Protein AF-A0A7C0XNH0-F1 (afdb_monomer)

Sequence (121 aa):
MKLAPAEVVVVIPTYNEKRNIKILVPQVLKALEQRALGQRALGQRALGQRALEQSEQSGLSGGGKIVVVDDNSPDGTAEVVKEWTRRCENVFLLSRKEKGGLGSAYVVGFKFAIERLRAGV

pLDDT: mean 84.78, std 17.51, range [39.06, 98.69]

Structure (mmCIF, N/CA/C/O backbone):
data_AF-A0A7C0XNH0-F1
#
_entry.id   AF-A0A7C0XNH0-F1
#
loop_
_atom_site.group_PDB
_atom_site.id
_atom_site.type_symbol
_atom_site.label_atom_id
_atom_site.label_alt_id
_atom_site.label_comp_id
_atom_site.label_asym_id
_atom_site.label_entity_id
_atom_site.lab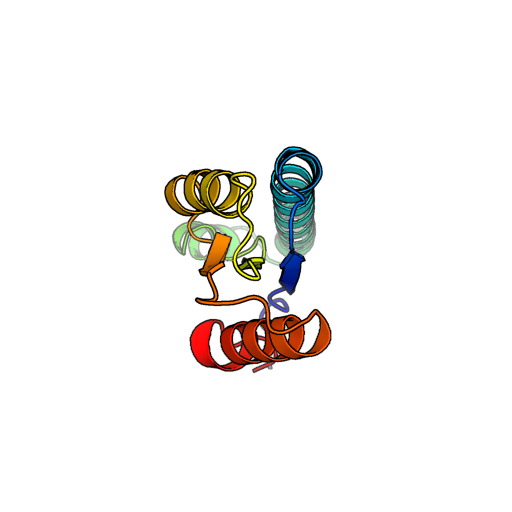el_seq_id
_atom_site.pdbx_PDB_ins_code
_atom_site.Cartn_x
_atom_site.Cartn_y
_atom_site.Cartn_z
_atom_site.occupancy
_atom_site.B_iso_or_equiv
_atom_site.auth_seq_id
_atom_site.auth_comp_id
_atom_site.auth_asym_id
_atom_site.auth_atom_id
_atom_site.pdbx_PDB_model_num
ATOM 1 N N . MET A 1 1 ? -29.990 4.173 11.359 1.00 39.06 1 MET A N 1
ATOM 2 C CA . MET A 1 1 ? -28.808 3.425 10.869 1.00 39.06 1 MET A CA 1
ATOM 3 C C . MET A 1 1 ? -27.591 3.883 11.651 1.00 39.06 1 MET A C 1
ATOM 5 O O . MET A 1 1 ? -27.348 5.080 11.703 1.00 39.06 1 MET A O 1
ATOM 9 N N . LYS A 1 2 ? -26.866 2.969 12.303 1.00 40.66 2 LYS A N 1
ATOM 10 C CA . LYS A 1 2 ? -25.597 3.285 12.972 1.00 40.66 2 LYS A CA 1
ATOM 11 C C . LYS A 1 2 ? -24.510 3.166 11.901 1.00 40.66 2 LYS A C 1
ATOM 13 O O . LYS A 1 2 ? -24.308 2.072 11.387 1.00 40.66 2 LYS A O 1
ATOM 18 N N . LEU A 1 3 ? -23.903 4.281 11.497 1.00 43.47 3 LEU A N 1
ATOM 19 C CA . LEU A 1 3 ? -22.765 4.260 10.577 1.00 43.47 3 LEU A CA 1
ATOM 20 C C . LEU A 1 3 ? -21.635 3.485 11.263 1.00 43.47 3 LEU A C 1
ATOM 22 O O . LEU A 1 3 ? -21.226 3.847 12.369 1.00 43.47 3 LEU A O 1
ATOM 26 N N . ALA A 1 4 ? -21.169 2.402 10.640 1.00 52.91 4 ALA A N 1
ATOM 27 C CA . ALA A 1 4 ? -19.917 1.782 11.050 1.00 52.91 4 ALA A CA 1
ATOM 28 C C . ALA A 1 4 ? -18.805 2.844 10.954 1.00 52.91 4 ALA A C 1
ATOM 30 O O . ALA A 1 4 ? -18.867 3.705 10.069 1.00 52.91 4 ALA A O 1
ATOM 31 N N . PRO A 1 5 ? -17.823 2.854 11.871 1.00 58.25 5 PRO A N 1
ATOM 32 C CA . PRO A 1 5 ? -16.742 3.825 11.803 1.00 58.25 5 PRO A CA 1
ATOM 33 C C . PRO A 1 5 ? -16.061 3.719 10.438 1.00 58.25 5 PRO A C 1
ATOM 35 O O . PRO A 1 5 ? -15.664 2.631 10.031 1.00 58.25 5 PRO A O 1
ATOM 38 N N . ALA A 1 6 ? -15.961 4.849 9.730 1.00 62.09 6 ALA A N 1
ATOM 39 C CA . ALA A 1 6 ? -15.369 4.896 8.400 1.00 62.09 6 ALA A CA 1
ATOM 40 C C . ALA A 1 6 ? -13.947 4.325 8.452 1.00 62.09 6 ALA A C 1
ATOM 42 O O . ALA A 1 6 ? -13.055 4.892 9.107 1.00 62.09 6 ALA A O 1
ATOM 43 N N . GLU A 1 7 ? -13.776 3.187 7.788 1.00 76.56 7 GLU A N 1
ATOM 44 C CA . GLU A 1 7 ? -12.506 2.500 7.686 1.00 76.56 7 GLU A CA 1
ATOM 45 C C . GLU A 1 7 ? -11.585 3.297 6.755 1.00 76.56 7 GLU A C 1
ATOM 47 O O . GLU A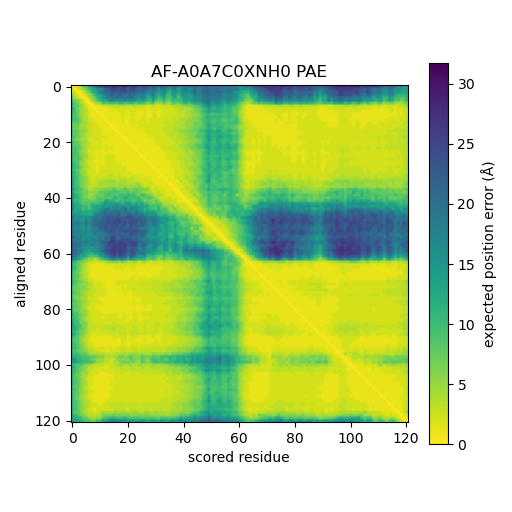 1 7 ? -11.925 3.568 5.604 1.00 76.56 7 GLU A O 1
ATOM 52 N N . VAL A 1 8 ? -10.435 3.739 7.267 1.00 88.50 8 VAL A N 1
ATOM 53 C CA . VAL A 1 8 ? -9.479 4.534 6.486 1.00 88.50 8 VAL A CA 1
ATOM 54 C C . VAL A 1 8 ? -8.509 3.593 5.792 1.00 88.50 8 VAL A C 1
ATOM 56 O O . VAL A 1 8 ? -7.858 2.785 6.452 1.00 88.50 8 VAL A O 1
ATOM 59 N N . VAL A 1 9 ? -8.367 3.735 4.475 1.00 93.75 9 VAL A N 1
ATOM 60 C CA . VAL A 1 9 ? -7.340 3.038 3.695 1.00 93.75 9 VAL A CA 1
ATOM 61 C C . VAL A 1 9 ? -6.376 4.058 3.102 1.00 93.75 9 VAL A C 1
ATOM 63 O O . VAL A 1 9 ? -6.791 4.991 2.420 1.00 93.75 9 VAL A O 1
ATOM 66 N N . VAL A 1 10 ? -5.082 3.877 3.358 1.00 96.19 10 VAL A N 1
ATOM 67 C CA . VAL A 1 10 ? -4.005 4.720 2.826 1.00 96.19 10 VAL A CA 1
ATOM 68 C C . VAL A 1 10 ? -3.336 3.988 1.670 1.00 96.19 10 VAL A C 1
ATOM 70 O O . VAL A 1 10 ? -2.812 2.894 1.860 1.00 96.19 10 VAL A O 1
ATOM 73 N N . VAL A 1 11 ? -3.333 4.585 0.477 1.00 98.06 11 VAL A N 1
ATOM 74 C CA . VAL A 1 11 ? -2.660 4.028 -0.707 1.00 98.06 11 VAL A CA 1
ATOM 75 C C . VAL A 1 11 ? -1.347 4.769 -0.948 1.00 98.06 11 VAL A C 1
ATOM 77 O O . VAL A 1 11 ? -1.343 5.992 -1.070 1.00 98.06 11 VAL A O 1
ATOM 80 N N . ILE A 1 12 ? -0.241 4.029 -1.029 1.00 98.31 12 ILE A N 1
ATOM 81 C CA . ILE A 1 12 ? 1.119 4.564 -1.173 1.00 98.31 12 ILE A CA 1
ATOM 82 C C . ILE A 1 12 ? 1.785 3.927 -2.399 1.00 98.31 12 ILE A C 1
ATOM 84 O O . ILE A 1 12 ? 2.387 2.857 -2.290 1.00 98.31 12 ILE A O 1
ATOM 88 N N . PRO A 1 13 ? 1.695 4.541 -3.585 1.00 98.31 13 PRO A N 1
ATOM 89 C CA . PRO A 1 13 ? 2.546 4.168 -4.705 1.00 98.31 13 PRO A CA 1
ATOM 90 C C . PRO A 1 13 ? 4.007 4.517 -4.429 1.00 98.31 13 PRO A C 1
ATOM 92 O O . PRO A 1 13 ? 4.293 5.547 -3.817 1.00 98.31 13 PRO A O 1
ATOM 95 N N . THR A 1 14 ? 4.938 3.682 -4.885 1.00 97.94 14 THR A N 1
ATOM 96 C CA . THR A 1 14 ? 6.356 3.862 -4.575 1.00 97.94 14 THR A CA 1
ATOM 97 C C . THR A 1 14 ? 7.288 3.292 -5.651 1.00 97.94 14 THR A C 1
ATOM 99 O O . THR A 1 14 ? 6.937 2.332 -6.339 1.00 97.94 14 THR A O 1
ATOM 102 N N . TYR A 1 15 ? 8.459 3.918 -5.825 1.00 97.94 15 TYR A N 1
ATOM 103 C CA . TYR A 1 15 ? 9.543 3.470 -6.708 1.00 97.94 15 TYR A CA 1
ATOM 104 C C . TYR A 1 15 ? 10.892 4.035 -6.233 1.00 97.94 15 TYR A C 1
ATOM 106 O O . TYR A 1 15 ? 11.062 5.251 -6.255 1.00 97.94 15 TYR A O 1
ATOM 114 N N . ASN A 1 16 ? 11.862 3.185 -5.877 1.00 97.94 16 ASN A N 1
ATOM 115 C CA . ASN A 1 16 ? 13.180 3.591 -5.345 1.00 97.94 16 ASN A CA 1
ATOM 116 C C . ASN A 1 16 ? 13.113 4.472 -4.081 1.00 97.94 16 ASN A C 1
ATOM 118 O O . ASN A 1 16 ? 13.809 5.480 -3.958 1.00 97.94 16 ASN A O 1
ATOM 122 N N . GLU A 1 17 ? 12.268 4.089 -3.127 1.00 98.38 17 GLU A N 1
ATOM 123 C CA . GLU A 1 17 ? 11.967 4.880 -1.928 1.00 98.38 17 GLU A CA 1
ATOM 124 C C . GLU A 1 17 ? 12.259 4.114 -0.636 1.00 98.38 17 GLU A C 1
ATOM 126 O O . GLU A 1 17 ? 11.680 4.392 0.417 1.00 98.38 17 GLU A O 1
ATOM 131 N N . LYS A 1 18 ? 13.172 3.138 -0.667 1.00 98.38 18 LYS A N 1
ATOM 132 C CA . LYS A 1 18 ? 13.442 2.244 0.467 1.00 98.38 18 LYS A CA 1
ATOM 133 C C . LYS A 1 18 ? 13.644 2.980 1.786 1.00 98.38 18 LYS A C 1
ATOM 135 O O . LYS A 1 18 ? 13.114 2.568 2.818 1.00 98.38 18 LYS A O 1
ATOM 140 N N . ARG A 1 19 ? 14.413 4.075 1.772 1.00 98.31 19 ARG A N 1
ATOM 141 C CA . ARG A 1 19 ? 14.654 4.897 2.968 1.00 98.31 19 ARG A CA 1
ATOM 142 C C . ARG A 1 19 ? 13.367 5.552 3.469 1.00 98.31 19 ARG A C 1
ATOM 144 O O . ARG A 1 19 ? 13.116 5.530 4.671 1.00 98.31 19 ARG A O 1
ATOM 151 N N . ASN A 1 20 ? 12.566 6.104 2.567 1.00 98.19 20 ASN A N 1
ATOM 152 C CA . ASN A 1 20 ? 11.346 6.822 2.913 1.00 98.19 20 ASN A CA 1
ATOM 153 C C . ASN A 1 20 ? 10.259 5.859 3.396 1.00 98.19 20 ASN A C 1
ATOM 155 O O . ASN A 1 20 ? 9.634 6.123 4.417 1.00 98.19 20 ASN A O 1
ATOM 159 N N . ILE A 1 21 ? 10.115 4.686 2.775 1.00 98.12 21 ILE A N 1
ATOM 160 C CA . ILE A 1 21 ? 9.178 3.641 3.212 1.00 98.12 21 ILE A CA 1
ATOM 161 C C . ILE A 1 21 ? 9.508 3.117 4.615 1.00 98.12 21 ILE A C 1
ATOM 163 O O . ILE A 1 21 ? 8.592 2.931 5.420 1.00 98.12 21 ILE A O 1
ATOM 167 N N . LYS A 1 22 ? 10.796 2.951 4.959 1.00 97.38 22 LYS A N 1
ATOM 168 C CA . LYS A 1 22 ? 11.215 2.577 6.327 1.00 97.38 22 LYS A CA 1
ATOM 169 C 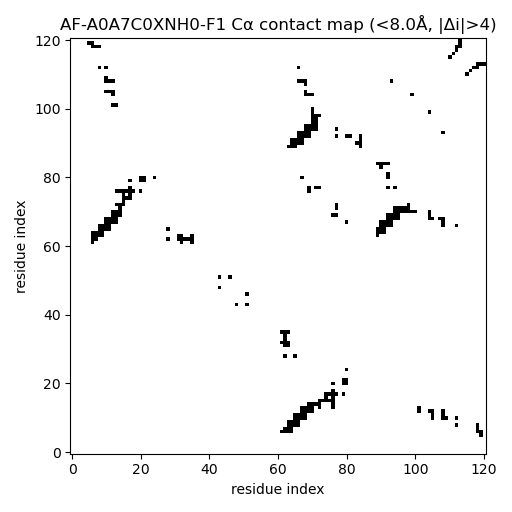C . LYS A 1 22 ? 10.718 3.555 7.394 1.00 97.38 22 LYS A C 1
ATOM 171 O O . LYS A 1 22 ? 10.496 3.140 8.527 1.00 97.38 22 LYS A O 1
ATOM 176 N N . ILE A 1 23 ? 10.571 4.832 7.044 1.00 97.69 23 ILE A N 1
ATOM 177 C CA . ILE A 1 23 ? 10.146 5.896 7.960 1.00 97.69 23 ILE A CA 1
ATOM 178 C C . ILE A 1 23 ? 8.624 6.071 7.917 1.00 97.69 23 ILE A C 1
ATOM 180 O O . ILE A 1 23 ? 7.976 6.123 8.959 1.00 97.69 23 ILE A O 1
ATOM 184 N N . LEU A 1 24 ? 8.047 6.137 6.718 1.00 97.56 24 LEU A N 1
ATOM 185 C CA . LEU A 1 24 ? 6.652 6.500 6.503 1.00 97.56 24 LEU A CA 1
ATOM 186 C C . LEU A 1 24 ? 5.685 5.422 7.002 1.00 97.56 24 LEU A C 1
ATOM 188 O O . LEU A 1 24 ? 4.736 5.745 7.711 1.00 97.56 24 LEU A O 1
ATOM 192 N N . VAL A 1 25 ? 5.924 4.145 6.681 1.00 95.88 25 VAL A N 1
ATOM 193 C CA . VAL A 1 25 ? 5.012 3.046 7.054 1.00 95.88 25 VAL A CA 1
ATOM 194 C C . VAL A 1 25 ? 4.758 2.972 8.568 1.00 95.88 25 VAL A C 1
ATOM 196 O O . VAL A 1 25 ? 3.588 3.015 8.957 1.00 95.88 25 VAL A O 1
ATOM 199 N N . PRO A 1 26 ? 5.777 2.922 9.452 1.00 94.25 26 PRO A N 1
ATOM 200 C CA . PRO A 1 26 ? 5.526 2.883 10.894 1.00 94.25 26 PRO A CA 1
ATOM 201 C C . PRO A 1 26 ? 4.841 4.148 11.424 1.00 94.25 26 PRO A C 1
ATOM 203 O O . PRO A 1 26 ? 4.049 4.065 12.362 1.00 94.25 26 PRO A O 1
ATOM 206 N N . GLN A 1 27 ? 5.109 5.317 10.836 1.00 96.00 27 GLN A N 1
ATOM 207 C CA . GLN A 1 27 ? 4.457 6.565 11.240 1.00 96.00 27 GLN A CA 1
ATOM 208 C C . GLN A 1 27 ? 2.972 6.580 10.871 1.00 96.00 27 GLN A C 1
ATOM 210 O O . GLN A 1 27 ? 2.143 6.950 11.703 1.00 96.00 27 GLN A O 1
ATOM 215 N N . VAL A 1 28 ? 2.624 6.134 9.661 1.00 95.44 28 VAL A N 1
ATOM 216 C CA . VAL A 1 28 ? 1.225 6.011 9.229 1.00 95.44 28 VAL A CA 1
ATOM 217 C C . VAL A 1 28 ? 0.495 4.985 10.094 1.00 95.44 28 VAL A C 1
ATOM 219 O O . VAL A 1 28 ? -0.593 5.284 10.575 1.00 95.44 28 VAL A O 1
ATOM 222 N N . LEU A 1 29 ? 1.103 3.826 10.375 1.00 92.12 29 LEU A N 1
ATOM 223 C CA . LEU A 1 29 ? 0.531 2.828 11.289 1.00 92.12 29 LEU A CA 1
ATOM 224 C C . LEU A 1 29 ? 0.236 3.417 12.671 1.00 92.12 29 LEU A C 1
ATOM 226 O O . LEU A 1 29 ? -0.874 3.268 13.177 1.00 92.12 29 LEU A O 1
ATOM 230 N N . LYS A 1 30 ? 1.199 4.141 13.251 1.00 90.81 30 LYS A N 1
ATOM 231 C CA . LYS A 1 30 ? 1.027 4.800 14.550 1.00 90.81 30 LYS A CA 1
ATOM 232 C C . LYS A 1 30 ? -0.111 5.824 14.528 1.00 90.81 30 LYS A C 1
ATOM 234 O O . LYS A 1 30 ? -0.903 5.874 15.463 1.00 90.81 30 LYS A O 1
ATOM 239 N N . ALA A 1 31 ? -0.215 6.633 13.474 1.00 91.31 31 ALA A N 1
ATOM 240 C CA . ALA A 1 31 ? -1.282 7.627 13.344 1.00 91.31 31 ALA A CA 1
ATOM 241 C C . ALA A 1 31 ? -2.671 6.972 13.212 1.00 91.31 31 ALA A C 1
ATOM 243 O O . ALA A 1 31 ? -3.639 7.413 13.836 1.00 91.31 31 ALA A O 1
ATOM 244 N N . LEU A 1 32 ? -2.756 5.893 12.434 1.00 89.12 32 LEU A N 1
ATOM 245 C CA . LEU A 1 32 ? -3.954 5.075 12.255 1.00 89.12 32 LEU A CA 1
ATOM 246 C C . LEU A 1 32 ? -4.409 4.432 13.581 1.00 89.12 32 LEU A C 1
ATOM 248 O O . LEU A 1 32 ? -5.578 4.529 13.961 1.00 89.12 32 LEU A O 1
ATOM 252 N N . GLU A 1 33 ? -3.475 3.871 14.347 1.00 86.12 33 GLU A N 1
ATOM 253 C CA . GLU A 1 33 ? -3.734 3.320 15.681 1.00 86.12 33 GLU A CA 1
ATOM 254 C C . GLU A 1 33 ? -4.223 4.392 16.669 1.00 86.12 33 GLU A C 1
ATOM 256 O O . GLU A 1 33 ? -5.238 4.210 17.344 1.00 86.12 33 GLU A O 1
ATOM 261 N N . GLN A 1 34 ? -3.559 5.551 16.712 1.00 85.06 34 GLN A N 1
ATOM 262 C CA . GLN A 1 34 ? -3.953 6.667 17.578 1.00 85.06 34 GLN A CA 1
ATOM 263 C C . GLN A 1 34 ? -5.362 7.180 17.260 1.00 85.06 34 GLN A C 1
ATOM 265 O O . GLN A 1 34 ? -6.134 7.472 18.178 1.00 85.06 34 GLN A O 1
ATOM 270 N N . ARG A 1 35 ? -5.736 7.241 15.976 1.00 84.06 35 ARG A N 1
ATOM 271 C CA . ARG A 1 35 ? -7.100 7.590 15.558 1.00 84.06 35 ARG A CA 1
ATOM 272 C C . ARG A 1 35 ? -8.119 6.585 16.092 1.00 84.06 35 ARG A C 1
ATOM 274 O O . ARG A 1 35 ? -9.150 6.999 16.622 1.00 84.06 35 ARG A O 1
ATOM 281 N N . ALA A 1 36 ? -7.834 5.290 15.979 1.00 81.38 36 ALA A N 1
ATOM 282 C CA . ALA A 1 36 ? -8.721 4.238 16.469 1.00 81.38 36 ALA A CA 1
ATOM 283 C C . ALA A 1 36 ? -8.929 4.321 17.985 1.00 81.38 36 ALA A C 1
ATOM 285 O O . ALA A 1 36 ? -10.061 4.245 18.463 1.00 81.38 36 ALA A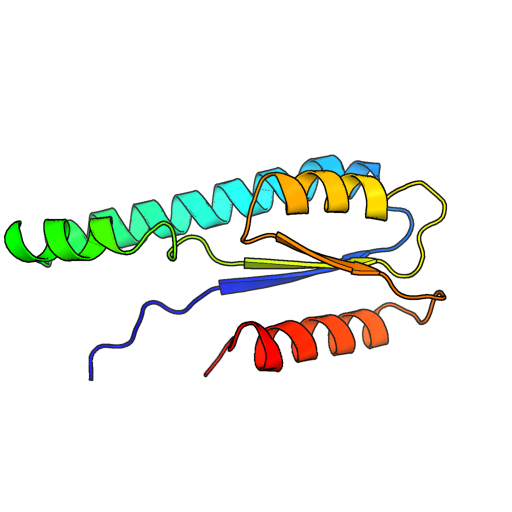 O 1
ATOM 286 N N . LEU A 1 37 ? -7.848 4.528 18.741 1.00 80.62 37 LEU A N 1
ATOM 287 C CA . LEU A 1 37 ? -7.902 4.691 20.195 1.00 80.62 37 LEU A CA 1
ATOM 288 C C . LEU A 1 37 ? -8.694 5.941 20.599 1.00 80.62 37 LEU A C 1
ATOM 290 O O . LEU A 1 37 ? -9.538 5.864 21.490 1.00 80.62 37 LEU A O 1
ATOM 294 N N . GLY A 1 38 ? -8.490 7.070 19.913 1.00 79.94 38 GLY A N 1
ATOM 295 C CA . GLY A 1 38 ? -9.251 8.298 20.156 1.00 79.94 38 GLY A CA 1
ATOM 296 C C . GLY A 1 38 ? -10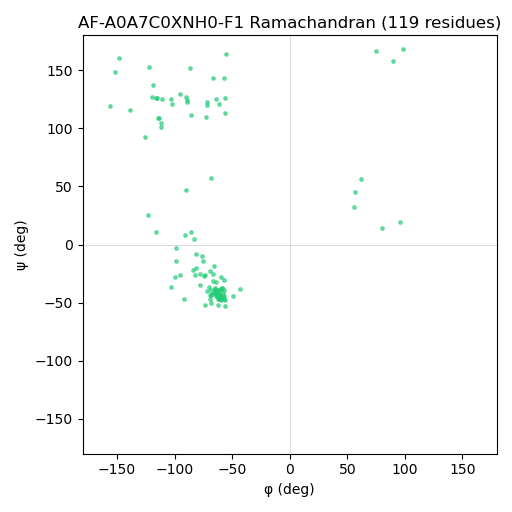.752 8.131 19.894 1.00 79.94 38 GLY A C 1
ATOM 297 O O . GLY A 1 38 ? -11.576 8.548 20.707 1.00 79.94 38 GLY A O 1
ATOM 298 N N . GLN A 1 39 ? -11.120 7.460 18.797 1.00 71.88 39 GLN A N 1
ATOM 299 C CA . GLN A 1 39 ? -12.520 7.152 18.481 1.00 71.88 39 GLN A CA 1
ATOM 300 C C . GLN A 1 39 ? -13.151 6.209 19.507 1.00 71.88 39 GLN A C 1
ATOM 302 O O . GLN A 1 39 ? -14.301 6.416 19.897 1.00 71.88 39 GLN A O 1
ATOM 307 N N . ARG A 1 40 ? -12.397 5.212 19.988 1.00 73.06 40 ARG A N 1
ATOM 308 C CA . ARG A 1 40 ? -12.838 4.325 21.070 1.00 73.06 40 ARG A CA 1
ATOM 309 C C . ARG A 1 40 ? -13.075 5.107 22.352 1.00 73.06 40 ARG A C 1
ATOM 311 O O . ARG A 1 40 ? -14.176 5.038 22.873 1.00 73.06 40 ARG A O 1
ATOM 318 N N . ALA A 1 41 ? -12.121 5.913 22.812 1.00 75.00 41 ALA A N 1
ATOM 319 C CA . ALA A 1 41 ? -12.275 6.695 24.041 1.00 75.00 41 ALA A CA 1
ATOM 320 C C . ALA A 1 41 ? -13.503 7.629 24.006 1.00 75.00 41 ALA A C 1
ATOM 322 O O . ALA A 1 41 ? -14.228 7.747 24.994 1.00 75.00 41 ALA A O 1
ATOM 323 N N . LEU A 1 42 ? -13.781 8.258 22.858 1.00 70.38 42 LEU A N 1
ATOM 324 C CA . LEU A 1 42 ? -14.990 9.066 22.661 1.00 70.38 42 LEU A CA 1
ATOM 325 C C . LEU A 1 42 ? -16.267 8.212 22.652 1.00 70.38 42 LEU A C 1
ATOM 327 O O . LEU A 1 42 ? -17.252 8.577 23.290 1.00 70.38 42 LEU A O 1
ATOM 331 N N . GLY A 1 43 ? -16.249 7.061 21.973 1.00 65.75 43 GLY A N 1
ATOM 332 C CA . GLY A 1 43 ? -17.374 6.125 21.937 1.00 65.75 43 GLY A CA 1
ATOM 333 C C . GLY A 1 43 ? -17.685 5.495 23.299 1.00 65.75 43 GLY A C 1
ATOM 334 O O . GLY A 1 43 ? -18.852 5.361 23.652 1.00 65.75 43 GLY A O 1
ATOM 335 N N . GLN A 1 44 ? -16.660 5.179 24.093 1.00 64.06 44 GLN A N 1
ATOM 336 C CA . GLN A 1 44 ? -16.767 4.605 25.440 1.00 64.06 44 GLN A CA 1
ATOM 337 C C . GLN A 1 44 ? -17.402 5.578 26.442 1.00 64.06 44 GLN A C 1
ATOM 339 O O . GLN A 1 44 ? -18.120 5.156 27.342 1.00 64.06 44 GLN A O 1
ATOM 344 N N . ARG A 1 45 ? -17.199 6.891 26.270 1.00 68.25 45 ARG A N 1
ATOM 345 C CA . ARG A 1 45 ? -17.909 7.913 27.061 1.00 68.25 45 ARG A CA 1
ATOM 346 C C . ARG A 1 45 ? -19.401 8.002 26.718 1.00 68.25 45 ARG A C 1
ATOM 348 O O . ARG A 1 45 ? -20.173 8.482 27.538 1.00 68.25 45 ARG A O 1
ATOM 355 N N . ALA A 1 46 ? -19.800 7.554 25.527 1.00 63.38 46 ALA A N 1
ATOM 356 C CA . ALA A 1 46 ? -21.176 7.631 25.034 1.00 63.38 46 ALA A CA 1
ATOM 357 C C . ALA A 1 46 ? -21.969 6.314 25.175 1.00 63.38 46 ALA A C 1
ATOM 359 O O . ALA A 1 46 ? -23.192 6.343 25.284 1.00 63.38 46 ALA A O 1
ATOM 360 N N . LEU A 1 47 ? -21.299 5.157 25.159 1.00 60.31 47 LEU A N 1
ATOM 361 C CA . LEU A 1 47 ? -21.896 3.820 25.231 1.00 60.31 47 LEU A CA 1
ATOM 362 C C . LEU A 1 47 ? -21.461 3.161 26.549 1.00 60.31 47 LEU A C 1
ATOM 364 O O . LEU A 1 47 ? -20.295 2.825 26.705 1.00 60.31 47 LEU A O 1
ATOM 368 N N . GLY A 1 48 ? -22.377 3.002 27.510 1.00 66.31 48 GLY A N 1
ATOM 369 C CA . GLY A 1 48 ? -22.072 2.447 28.840 1.00 66.31 48 GLY A CA 1
ATOM 370 C C . GLY A 1 48 ? -21.403 1.055 28.833 1.00 66.31 48 GLY A C 1
ATOM 371 O O . GLY A 1 48 ? -21.454 0.328 27.841 1.00 66.31 48 GLY A O 1
ATOM 372 N N . GLN A 1 49 ? -20.817 0.667 29.978 1.00 59.91 49 GLN A N 1
ATOM 373 C CA . GLN A 1 49 ? -19.878 -0.463 30.168 1.00 59.91 49 GLN A CA 1
ATOM 374 C C . GLN A 1 49 ? -20.219 -1.788 29.452 1.00 59.91 49 GLN A C 1
ATOM 376 O O . GLN A 1 49 ? -19.324 -2.417 28.901 1.00 59.91 49 GLN A O 1
ATOM 381 N N . ARG A 1 50 ? -21.492 -2.201 29.370 1.00 59.88 50 ARG A N 1
ATOM 382 C CA . ARG A 1 50 ? -21.887 -3.477 28.728 1.00 59.88 50 ARG A CA 1
ATOM 383 C C . ARG A 1 50 ? -21.657 -3.532 27.211 1.00 59.88 50 ARG A C 1
ATOM 385 O O . ARG A 1 50 ? -21.513 -4.615 26.658 1.00 59.88 50 ARG A O 1
ATOM 392 N N . ALA A 1 51 ? -21.636 -2.388 26.527 1.00 60.34 51 ALA A N 1
ATOM 393 C CA . ALA A 1 51 ? -21.377 -2.333 25.086 1.00 60.34 51 ALA A CA 1
ATOM 394 C C . ALA A 1 51 ? -19.873 -2.389 24.754 1.00 60.34 51 ALA A C 1
ATOM 396 O O . ALA A 1 51 ? -19.516 -2.732 23.626 1.00 60.34 51 ALA A O 1
ATOM 397 N N . LEU A 1 52 ? -18.998 -2.069 25.721 1.00 58.12 52 LEU A N 1
ATOM 398 C CA . LEU A 1 52 ? -17.544 -2.123 25.545 1.00 58.12 52 LEU A CA 1
ATOM 399 C C . LEU A 1 52 ? -17.044 -3.558 25.404 1.00 58.12 52 LEU A C 1
ATOM 401 O O . LEU A 1 52 ? -16.331 -3.852 24.447 1.00 58.12 52 LEU A O 1
ATOM 405 N N . GLU A 1 53 ? -17.455 -4.437 26.319 1.00 56.59 53 GLU A N 1
ATOM 406 C CA . GLU A 1 53 ? -16.953 -5.815 26.421 1.00 56.59 53 GLU A CA 1
ATOM 407 C C . GLU A 1 53 ? -17.185 -6.607 25.123 1.00 56.59 53 GLU A C 1
ATOM 409 O O . GLU A 1 53 ? -16.307 -7.331 24.661 1.00 56.59 53 GLU A O 1
ATOM 414 N N . GLN A 1 54 ? -18.321 -6.377 24.454 1.00 56.69 54 GLN A N 1
ATOM 415 C CA . GLN A 1 54 ? -18.637 -7.006 23.166 1.00 56.69 54 GLN A CA 1
ATOM 416 C C . GLN A 1 54 ? -17.834 -6.434 21.984 1.00 56.69 54 GLN A C 1
ATOM 418 O O . GLN A 1 54 ? -17.629 -7.126 20.990 1.00 56.69 54 GLN A O 1
ATOM 423 N N . SER A 1 55 ? -17.379 -5.178 22.068 1.00 55.72 55 SER A N 1
ATOM 424 C CA . SER A 1 55 ? -16.611 -4.513 21.002 1.00 55.72 55 SER A CA 1
ATOM 425 C C . SER A 1 55 ? -15.108 -4.817 21.042 1.00 55.72 55 SER A C 1
ATOM 427 O O . SER A 1 55 ? -14.425 -4.702 20.025 1.00 55.72 55 SER A O 1
ATOM 429 N N . GLU A 1 56 ? -14.583 -5.221 22.201 1.00 55.09 56 GLU A N 1
ATOM 430 C CA . GLU A 1 56 ? -13.165 -5.559 22.383 1.00 55.09 56 GLU A CA 1
ATOM 431 C C . GLU A 1 56 ? -12.842 -6.992 21.931 1.00 55.09 56 GLU A C 1
ATOM 433 O O . GLU A 1 56 ? -11.734 -7.260 21.466 1.00 55.09 56 GLU A O 1
ATOM 438 N N . GLN A 1 57 ? -13.825 -7.897 21.963 1.00 45.84 57 GLN A N 1
ATOM 439 C C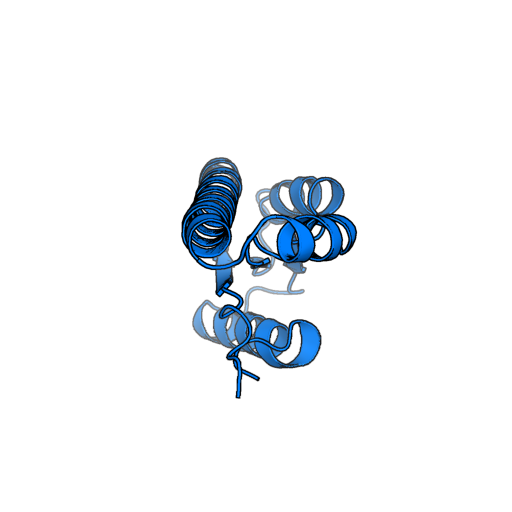A . GLN A 1 57 ? -13.668 -9.294 21.540 1.00 45.84 57 GLN A CA 1
ATOM 440 C C . GLN A 1 57 ? -13.627 -9.505 20.016 1.00 45.84 57 GLN A C 1
ATOM 442 O O . GLN A 1 57 ? -13.248 -10.585 19.570 1.00 45.84 57 GLN A O 1
ATOM 447 N N . SER A 1 58 ? -13.933 -8.493 19.194 1.00 46.78 58 SER A N 1
ATOM 448 C CA . SER A 1 58 ? -13.923 -8.612 17.723 1.00 46.78 58 SER A CA 1
ATOM 449 C C . SER A 1 58 ? -12.558 -8.374 17.049 1.00 46.78 58 SER A C 1
ATOM 451 O O . SER A 1 58 ? -12.497 -8.247 15.827 1.00 46.78 58 SER A O 1
ATOM 453 N N . GLY A 1 59 ? -11.459 -8.308 17.809 1.00 39.91 59 GLY A N 1
ATOM 454 C CA . GLY A 1 59 ? -10.109 -8.113 17.262 1.00 39.91 59 GLY A CA 1
ATOM 455 C C . GLY A 1 59 ? -9.829 -6.677 16.793 1.00 39.91 59 GLY A C 1
ATOM 456 O O . GLY A 1 59 ? -10.725 -5.839 16.690 1.00 39.91 59 GLY A O 1
ATOM 457 N N . LEU A 1 60 ? -8.552 -6.357 16.552 1.00 46.25 60 LEU A N 1
ATOM 458 C CA . LEU A 1 60 ? -8.028 -5.020 16.218 1.00 46.25 60 LEU A CA 1
ATOM 459 C C . LEU A 1 60 ? -8.468 -4.488 14.828 1.00 46.25 60 LEU A C 1
ATOM 461 O O . LEU A 1 60 ? -7.646 -4.109 14.001 1.00 46.25 60 LEU A O 1
ATOM 465 N N . SER A 1 61 ? -9.769 -4.379 14.566 1.00 49.59 61 SER A N 1
ATOM 466 C CA . SER A 1 61 ? -10.319 -3.921 13.279 1.00 49.59 61 SER A CA 1
ATOM 467 C C . SER A 1 61 ? -10.397 -2.391 13.106 1.00 49.59 61 SER A C 1
ATOM 469 O O . SER A 1 61 ? -10.929 -1.912 12.110 1.00 49.59 61 SER A O 1
ATOM 471 N N . GLY A 1 62 ? -9.882 -1.594 14.053 1.00 54.59 62 GLY A N 1
ATOM 472 C CA . GLY A 1 62 ? -10.187 -0.154 14.130 1.00 54.59 62 GLY A CA 1
ATOM 473 C C . GLY A 1 62 ? -9.158 0.820 13.542 1.00 54.59 62 GLY A C 1
ATOM 474 O O . GLY A 1 62 ? -9.486 1.992 13.374 1.00 54.59 62 GLY A O 1
ATOM 475 N N . GLY A 1 63 ? -7.927 0.377 13.261 1.00 70.62 63 GLY A N 1
ATOM 476 C CA . GLY A 1 63 ? -6.806 1.261 12.893 1.00 70.62 63 GLY A CA 1
ATOM 477 C C . GLY A 1 63 ? -6.933 1.914 11.517 1.00 70.62 63 GLY A C 1
ATOM 478 O O . GLY A 1 63 ? -6.571 3.069 11.340 1.00 70.62 63 GLY A O 1
ATOM 479 N N . GLY A 1 64 ? -7.479 1.188 10.546 1.00 88.81 64 GLY A N 1
ATOM 480 C CA . GLY A 1 64 ? -7.303 1.476 9.125 1.00 88.81 64 GLY A CA 1
ATOM 481 C C . GLY A 1 64 ? -6.214 0.599 8.503 1.00 88.81 64 GLY A C 1
ATOM 482 O O . GLY A 1 64 ? -5.481 -0.108 9.204 1.00 88.81 64 GLY A O 1
ATOM 483 N N . LYS A 1 65 ? -6.138 0.615 7.174 1.00 94.38 65 LYS A N 1
ATOM 484 C CA . LYS A 1 65 ? -5.292 -0.269 6.363 1.00 94.38 65 LYS A CA 1
ATOM 485 C C . LYS A 1 65 ? -4.329 0.542 5.493 1.00 94.38 65 LYS A C 1
ATOM 487 O O . LYS A 1 65 ? -4.629 1.671 5.111 1.00 94.38 65 LYS A O 1
ATOM 492 N N . ILE A 1 66 ? -3.180 -0.035 5.153 1.00 96.94 66 ILE A N 1
ATOM 493 C CA . ILE A 1 66 ? -2.182 0.564 4.258 1.00 96.94 66 ILE A CA 1
ATOM 494 C C . ILE A 1 66 ? -1.987 -0.354 3.057 1.00 96.94 66 ILE A C 1
ATOM 496 O O . ILE A 1 66 ? -1.676 -1.528 3.224 1.00 96.94 66 ILE A O 1
ATOM 500 N N . VAL A 1 67 ? -2.124 0.181 1.849 1.00 98.38 67 VAL A N 1
ATOM 501 C CA . VAL A 1 67 ? -1.832 -0.512 0.591 1.00 98.38 67 VAL A CA 1
ATOM 502 C C . VAL A 1 67 ? -0.637 0.169 -0.057 1.00 98.38 67 VAL A C 1
ATOM 504 O O . VAL A 1 67 ? -0.748 1.289 -0.550 1.00 98.38 67 VAL A O 1
ATOM 507 N N . VAL A 1 68 ? 0.510 -0.499 -0.068 1.00 98.69 68 VAL A N 1
ATOM 508 C CA . VAL A 1 68 ? 1.702 -0.021 -0.770 1.00 98.69 68 VAL A CA 1
ATOM 509 C C . VAL A 1 68 ? 1.763 -0.671 -2.146 1.00 98.69 68 VAL A C 1
ATOM 511 O O . VAL A 1 68 ? 1.650 -1.891 -2.263 1.00 98.69 68 VAL A O 1
ATOM 514 N N . VAL A 1 69 ? 1.944 0.139 -3.186 1.00 98.69 69 VAL A N 1
ATOM 515 C CA . VAL A 1 69 ? 2.076 -0.325 -4.572 1.00 98.69 69 VAL A CA 1
ATOM 516 C C . VAL A 1 69 ? 3.501 -0.063 -5.032 1.00 98.69 69 VAL A C 1
ATOM 518 O O . VAL A 1 69 ? 3.856 1.082 -5.302 1.00 98.69 69 VAL A O 1
ATOM 521 N N . ASP A 1 70 ? 4.315 -1.112 -5.099 1.00 98.50 70 ASP A N 1
ATOM 522 C CA . ASP A 1 70 ? 5.704 -1.027 -5.549 1.00 98.50 70 ASP A CA 1
ATOM 523 C C . ASP A 1 70 ? 5.790 -1.227 -7.067 1.00 98.50 70 ASP A C 1
ATOM 525 O O . ASP A 1 70 ? 5.347 -2.248 -7.602 1.00 98.50 70 ASP A O 1
ATOM 529 N N . ASP A 1 71 ? 6.353 -0.242 -7.767 1.00 97.31 71 ASP A N 1
ATOM 530 C CA . ASP A 1 71 ? 6.454 -0.212 -9.231 1.00 97.31 71 ASP A CA 1
ATOM 531 C C . ASP A 1 71 ? 7.750 -0.872 -9.743 1.00 97.31 71 ASP A C 1
ATOM 533 O O . ASP A 1 71 ? 8.457 -0.309 -10.579 1.00 97.31 71 ASP A O 1
ATOM 537 N N . ASN A 1 72 ? 8.055 -2.066 -9.216 1.00 96.75 72 ASN A N 1
ATOM 538 C CA . ASN A 1 72 ? 9.260 -2.857 -9.490 1.00 96.75 72 ASN A CA 1
ATOM 539 C C . ASN A 1 72 ? 10.563 -2.145 -9.078 1.00 96.75 72 ASN A C 1
ATOM 541 O O . ASN A 1 72 ? 11.454 -1.919 -9.902 1.00 96.75 72 ASN A O 1
ATOM 545 N N . SER A 1 73 ? 10.668 -1.758 -7.803 1.00 97.69 73 SER A N 1
ATOM 546 C CA . SER A 1 73 ? 11.857 -1.067 -7.290 1.00 97.69 73 SER A CA 1
ATOM 547 C C . SER A 1 73 ? 13.071 -2.007 -7.181 1.00 97.69 73 SER A C 1
ATOM 549 O O . SER A 1 73 ? 13.018 -2.972 -6.419 1.00 97.69 73 SER A O 1
ATOM 551 N N . PRO A 1 74 ? 14.211 -1.716 -7.838 1.00 97.25 74 PRO A N 1
ATOM 552 C CA . PRO A 1 74 ? 15.430 -2.525 -7.716 1.00 97.25 74 PRO A CA 1
ATOM 553 C C . PRO A 1 74 ? 16.208 -2.325 -6.404 1.00 97.25 74 PRO A C 1
ATOM 555 O O . PRO A 1 74 ? 17.113 -3.098 -6.101 1.00 97.25 74 PRO A O 1
ATOM 558 N N . ASP A 1 75 ? 15.920 -1.276 -5.631 1.00 98.19 75 ASP A N 1
ATOM 559 C CA . ASP A 1 75 ? 16.712 -0.887 -4.452 1.00 98.19 75 ASP A CA 1
ATOM 560 C C . ASP A 1 75 ? 16.393 -1.695 -3.178 1.00 98.19 75 ASP A C 1
ATOM 562 O O . ASP A 1 75 ? 17.079 -1.586 -2.150 1.00 98.19 75 ASP A O 1
ATOM 566 N N . GLY A 1 76 ? 15.354 -2.522 -3.231 1.00 97.88 76 GLY A N 1
ATOM 567 C CA . GLY A 1 76 ? 14.849 -3.285 -2.103 1.00 97.88 76 GLY A CA 1
ATOM 568 C C . GLY A 1 76 ? 13.671 -2.626 -1.368 1.00 97.88 76 GLY A C 1
ATOM 569 O O . GLY A 1 76 ? 13.471 -2.889 -0.178 1.00 97.88 76 GLY A O 1
ATOM 570 N N . THR A 1 77 ? 12.960 -1.682 -2.003 1.00 98.50 77 THR A N 1
ATOM 571 C CA . THR A 1 77 ? 11.777 -1.019 -1.419 1.00 98.50 77 THR A CA 1
ATOM 572 C C . THR A 1 77 ? 10.687 -2.033 -1.061 1.00 98.50 77 THR A C 1
ATOM 574 O O . THR A 1 77 ? 10.168 -2.004 0.059 1.00 98.50 77 THR A O 1
ATOM 577 N N . ALA A 1 78 ? 10.379 -2.971 -1.962 1.00 98.19 78 ALA A N 1
ATOM 578 C CA . ALA A 1 78 ? 9.355 -3.992 -1.751 1.00 98.19 78 ALA A CA 1
ATOM 579 C C . ALA A 1 78 ? 9.663 -4.895 -0.544 1.00 98.19 78 ALA A C 1
ATOM 581 O O . ALA A 1 78 ? 8.765 -5.240 0.222 1.00 98.19 78 ALA A O 1
ATOM 582 N N . GLU A 1 79 ? 10.928 -5.246 -0.328 1.00 98.50 79 GLU A N 1
ATOM 583 C CA . GLU A 1 79 ? 11.397 -6.094 0.767 1.00 98.50 79 GLU A CA 1
ATOM 584 C C . GLU A 1 79 ? 11.119 -5.446 2.121 1.00 98.50 79 GLU A C 1
ATOM 586 O O . GLU A 1 79 ? 10.621 -6.116 3.026 1.00 98.50 79 GLU A O 1
ATOM 591 N N . VAL A 1 80 ? 11.353 -4.134 2.236 1.00 98.31 80 VAL A N 1
ATOM 592 C CA . VAL A 1 80 ? 11.015 -3.376 3.448 1.00 98.31 80 VAL A CA 1
ATOM 593 C C . VAL A 1 80 ? 9.519 -3.450 3.726 1.00 98.31 80 VAL A C 1
ATOM 595 O O . VAL A 1 80 ? 9.116 -3.696 4.860 1.00 98.31 80 VAL A O 1
ATOM 598 N N . VAL A 1 81 ? 8.671 -3.259 2.713 1.00 98.25 81 VAL A N 1
ATOM 599 C CA . VAL A 1 81 ? 7.217 -3.365 2.910 1.00 98.25 81 VAL A CA 1
ATOM 600 C C . VAL A 1 81 ? 6.832 -4.794 3.287 1.00 98.25 81 VAL A C 1
ATOM 602 O O . VAL A 1 81 ? 6.015 -4.999 4.182 1.00 98.25 81 VAL A O 1
ATOM 605 N N . LYS A 1 82 ? 7.442 -5.798 2.652 1.00 98.06 82 LYS A N 1
ATOM 606 C CA . LYS A 1 82 ? 7.177 -7.215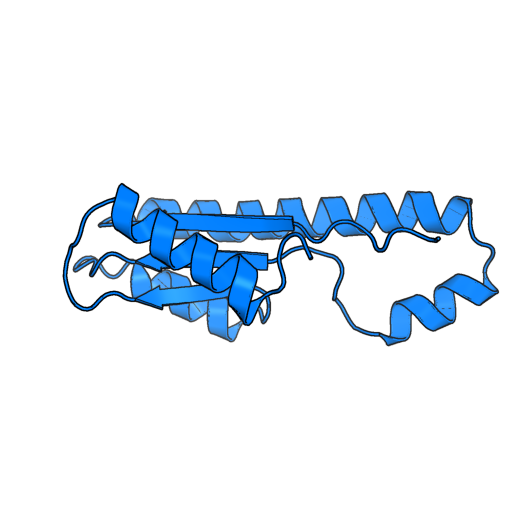 2.916 1.00 98.06 82 LYS A CA 1
ATOM 607 C C . LYS A 1 82 ? 7.462 -7.582 4.371 1.00 98.06 82 LYS A C 1
ATOM 609 O O . LYS A 1 82 ? 6.699 -8.347 4.957 1.00 98.06 82 LYS A O 1
ATOM 614 N N . GLU A 1 83 ? 8.497 -7.013 4.987 1.00 97.25 83 GLU A N 1
ATOM 615 C CA . GLU A 1 83 ? 8.735 -7.153 6.430 1.00 97.25 83 GLU A CA 1
ATOM 616 C C . GLU A 1 83 ? 7.544 -6.659 7.262 1.00 97.25 83 GLU A C 1
ATOM 618 O O . GLU A 1 83 ? 7.137 -7.342 8.201 1.00 97.25 83 GLU A O 1
ATOM 623 N N . TRP A 1 84 ? 6.931 -5.531 6.891 1.00 96.12 84 TRP A N 1
ATOM 624 C CA . TRP A 1 84 ? 5.733 -5.015 7.559 1.00 96.12 84 TRP A CA 1
ATOM 625 C C . TRP A 1 84 ? 4.499 -5.889 7.332 1.00 96.12 84 TRP A C 1
ATOM 627 O O . TRP A 1 84 ? 3.777 -6.143 8.291 1.00 96.12 84 TRP A O 1
ATOM 637 N N . THR A 1 85 ? 4.296 -6.433 6.126 1.00 95.88 85 THR A N 1
ATOM 638 C CA . THR A 1 85 ? 3.163 -7.346 5.853 1.00 95.88 85 THR A CA 1
ATOM 639 C C . THR A 1 85 ? 3.181 -8.608 6.725 1.00 95.88 85 THR A C 1
ATOM 641 O O . THR A 1 85 ? 2.133 -9.159 7.036 1.00 95.88 85 THR A O 1
ATOM 644 N N . ARG A 1 86 ? 4.365 -9.067 7.163 1.00 94.62 86 ARG A N 1
ATOM 645 C CA . ARG A 1 86 ? 4.497 -10.214 8.083 1.00 94.62 86 ARG A CA 1
ATOM 646 C C . ARG A 1 86 ? 4.184 -9.858 9.535 1.00 94.62 86 ARG A C 1
ATOM 648 O O . ARG A 1 86 ? 3.881 -10.743 10.324 1.00 94.62 86 ARG A O 1
ATOM 655 N N . ARG A 1 87 ? 4.340 -8.585 9.902 1.00 92.38 87 ARG A N 1
ATOM 656 C CA . ARG A 1 87 ? 4.177 -8.087 11.276 1.00 92.38 87 ARG A CA 1
ATOM 657 C C . ARG A 1 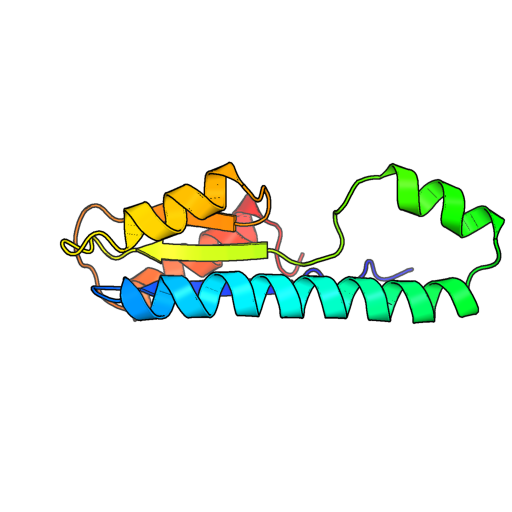87 ? 2.780 -7.537 11.534 1.00 92.38 87 ARG A C 1
ATOM 659 O O . ARG A 1 87 ? 2.357 -7.494 12.684 1.00 92.38 87 ARG A O 1
ATOM 666 N N . CYS A 1 88 ? 2.106 -7.068 10.488 1.00 91.19 88 CYS A N 1
ATOM 667 C CA . CYS A 1 88 ? 0.870 -6.309 10.579 1.00 91.19 88 CYS A CA 1
ATOM 668 C C . CYS A 1 88 ? -0.107 -6.767 9.489 1.00 91.19 88 CYS A C 1
ATOM 670 O O . CYS A 1 88 ? 0.142 -6.555 8.304 1.00 91.19 88 CYS A O 1
ATOM 672 N N . GLU A 1 89 ? -1.248 -7.332 9.889 1.00 91.62 89 GLU A N 1
ATOM 673 C CA . GLU A 1 89 ? -2.291 -7.810 8.962 1.00 91.62 89 GLU A CA 1
ATOM 674 C C . GLU A 1 89 ? -2.962 -6.681 8.162 1.00 91.62 89 GLU A C 1
ATOM 676 O O . GLU A 1 89 ? -3.586 -6.920 7.132 1.00 91.62 89 GLU A O 1
ATOM 681 N N . ASN A 1 90 ? -2.840 -5.435 8.625 1.00 91.69 90 ASN A N 1
ATOM 682 C CA . ASN A 1 90 ? -3.412 -4.258 7.979 1.00 91.69 90 ASN A CA 1
ATOM 683 C C . ASN A 1 90 ? -2.459 -3.577 6.977 1.00 91.69 90 ASN A C 1
ATOM 685 O O . ASN A 1 90 ? -2.789 -2.497 6.485 1.00 91.69 90 ASN A O 1
ATOM 689 N N . VAL A 1 91 ? -1.306 -4.181 6.664 1.00 96.31 91 VAL A N 1
ATOM 690 C CA . VAL A 1 91 ? -0.369 -3.698 5.637 1.00 96.31 91 VAL A CA 1
ATOM 691 C C . VAL A 1 91 ? -0.356 -4.659 4.454 1.00 96.31 91 VAL A C 1
ATOM 693 O O . VAL A 1 91 ? -0.065 -5.843 4.596 1.00 96.31 91 VAL A O 1
ATOM 696 N N . PHE A 1 92 ? -0.614 -4.124 3.267 1.00 98.06 92 PHE A N 1
ATOM 697 C CA . PHE A 1 92 ? -0.698 -4.867 2.016 1.00 98.06 92 PHE A CA 1
ATOM 698 C C . PHE A 1 92 ? 0.365 -4.359 1.045 1.00 98.06 92 PHE A C 1
ATOM 700 O O . PHE A 1 92 ? 0.562 -3.151 0.910 1.00 98.06 92 PHE A O 1
ATOM 707 N N . LEU A 1 93 ? 1.028 -5.281 0.349 1.00 98.56 93 LEU A N 1
ATOM 708 C CA . LEU A 1 93 ? 2.002 -4.978 -0.697 1.00 98.56 93 LEU A CA 1
ATOM 709 C C . LEU A 1 93 ? 1.493 -5.496 -2.042 1.00 98.56 93 LEU A C 1
ATOM 711 O O . LEU A 1 93 ? 1.213 -6.685 -2.186 1.00 98.56 93 LEU A O 1
ATOM 715 N N . LEU A 1 94 ? 1.435 -4.609 -3.030 1.00 98.50 94 LEU A N 1
ATOM 716 C CA . LEU A 1 94 ? 1.191 -4.933 -4.430 1.00 98.50 94 LEU A CA 1
ATOM 717 C C . LEU A 1 94 ? 2.469 -4.651 -5.221 1.00 98.50 94 LEU A C 1
ATOM 719 O O . LEU A 1 94 ? 2.764 -3.500 -5.530 1.00 98.50 94 LEU A O 1
ATOM 723 N N . SER A 1 95 ? 3.231 -5.695 -5.540 1.00 97.31 95 SER A N 1
ATOM 724 C CA . SER A 1 95 ? 4.426 -5.579 -6.382 1.00 97.31 95 SER A CA 1
ATOM 725 C C . SER A 1 95 ? 4.059 -5.750 -7.851 1.00 97.31 95 SER A C 1
ATOM 727 O O . SER A 1 95 ? 3.469 -6.760 -8.246 1.00 97.31 95 SER A O 1
ATOM 729 N N . ARG A 1 96 ? 4.409 -4.762 -8.671 1.00 96.62 96 ARG A N 1
ATOM 730 C CA . ARG A 1 96 ? 4.236 -4.811 -10.125 1.00 96.62 96 ARG A CA 1
ATOM 731 C C . ARG A 1 96 ? 5.449 -5.475 -10.775 1.00 96.62 96 ARG A C 1
ATOM 733 O O . ARG A 1 96 ? 6.547 -5.433 -10.238 1.00 96.62 96 ARG A O 1
ATOM 740 N N . LYS A 1 97 ? 5.239 -6.105 -11.936 1.00 93.88 97 LYS A N 1
ATOM 741 C CA . LYS A 1 97 ? 6.304 -6.808 -12.679 1.00 93.88 97 LYS A CA 1
ATOM 742 C C . LYS A 1 97 ? 7.278 -5.863 -13.381 1.00 93.88 97 LYS A C 1
ATOM 744 O O . LYS A 1 97 ? 8.415 -6.233 -13.637 1.00 93.88 97 LYS A O 1
ATOM 749 N N . GLU A 1 98 ? 6.812 -4.670 -13.722 1.00 90.44 98 GLU A N 1
ATOM 750 C CA . GLU A 1 98 ? 7.570 -3.648 -14.429 1.00 90.44 98 GLU A CA 1
ATOM 751 C C . GLU A 1 98 ? 7.100 -2.265 -13.985 1.00 90.44 98 GLU A C 1
ATOM 753 O O . GLU A 1 98 ? 5.992 -2.118 -13.454 1.00 90.44 98 GLU A O 1
ATOM 758 N N . LYS A 1 99 ? 7.943 -1.262 -14.232 1.00 91.19 99 LYS A N 1
ATOM 759 C CA . LYS A 1 99 ? 7.633 0.129 -13.929 1.00 91.19 99 LYS A CA 1
ATOM 760 C C . LYS A 1 99 ? 6.592 0.647 -14.917 1.00 91.19 99 LYS A C 1
ATOM 762 O O . LYS A 1 99 ? 6.905 0.856 -16.086 1.00 91.19 99 LYS A O 1
ATOM 767 N N . GLY A 1 100 ? 5.369 0.880 -14.451 1.00 91.75 100 GLY A N 1
ATOM 768 C CA . GLY A 1 100 ? 4.270 1.374 -15.288 1.00 91.75 100 GLY A CA 1
ATOM 769 C C . GLY A 1 100 ? 3.747 2.759 -14.906 1.00 91.75 100 GLY A C 1
ATOM 770 O O . GLY A 1 100 ? 2.694 3.169 -15.391 1.00 91.75 100 GLY A O 1
ATOM 771 N N . GLY A 1 101 ? 4.444 3.477 -14.025 1.00 93.94 101 GLY A N 1
ATOM 772 C CA . GLY A 1 101 ? 4.189 4.882 -13.719 1.00 93.94 101 GLY A CA 1
ATOM 773 C C . GLY A 1 101 ? 3.195 5.118 -12.578 1.00 93.94 101 GLY A C 1
ATOM 774 O O . GLY A 1 101 ? 2.347 4.281 -12.255 1.00 93.94 101 GLY A O 1
ATOM 775 N N . LEU A 1 102 ? 3.296 6.314 -11.987 1.00 95.06 102 LEU A N 1
ATOM 776 C CA . LEU A 1 102 ? 2.624 6.701 -10.742 1.00 95.06 102 LEU A CA 1
ATOM 777 C C . LEU A 1 102 ? 1.090 6.635 -10.826 1.00 95.06 102 LEU A C 1
ATOM 779 O O . LEU A 1 102 ? 0.445 6.063 -9.951 1.00 95.06 102 LEU A O 1
ATOM 783 N N . GLY A 1 103 ? 0.496 7.181 -11.892 1.00 97.00 103 GLY A N 1
ATOM 784 C CA . GLY A 1 103 ? -0.962 7.186 -12.063 1.00 97.00 103 GLY A CA 1
ATOM 785 C C . GLY A 1 103 ? -1.550 5.775 -12.158 1.00 97.00 103 GLY A C 1
ATOM 786 O O . GLY A 1 103 ? -2.544 5.465 -11.506 1.00 97.00 103 GLY A O 1
ATOM 787 N N . SER A 1 104 ? -0.892 4.883 -12.904 1.00 97.50 104 SER A N 1
ATOM 788 C CA . SER A 1 104 ? -1.301 3.478 -13.000 1.00 97.50 104 SER A CA 1
ATOM 789 C C . SER A 1 104 ? -1.168 2.754 -11.654 1.00 97.50 104 SER A C 1
ATOM 791 O O . SER A 1 104 ? -2.057 1.983 -11.291 1.00 97.50 104 SER A O 1
ATOM 793 N N . ALA A 1 105 ? -0.118 3.047 -10.881 1.00 97.94 105 ALA A N 1
ATOM 794 C CA . ALA A 1 105 ? 0.059 2.485 -9.545 1.00 97.94 105 ALA A CA 1
ATOM 795 C C . ALA A 1 105 ? -1.062 2.918 -8.579 1.00 97.94 105 ALA A C 1
ATOM 797 O O . ALA A 1 105 ? -1.586 2.078 -7.845 1.00 97.94 105 ALA A O 1
ATOM 798 N N . TYR A 1 106 ? -1.509 4.180 -8.634 1.00 98.19 106 TYR A N 1
ATOM 799 C CA . TYR A 1 106 ? -2.693 4.627 -7.887 1.00 98.19 106 TYR A CA 1
ATOM 800 C C . TYR A 1 106 ? -3.950 3.851 -8.274 1.00 98.19 106 TYR A C 1
ATOM 802 O O . TYR A 1 106 ? -4.658 3.373 -7.392 1.00 98.19 106 TYR A O 1
ATOM 810 N N . VAL A 1 107 ? -4.218 3.682 -9.575 1.00 98.00 107 VAL A N 1
ATOM 811 C CA . VAL A 1 107 ? -5.393 2.928 -10.049 1.00 98.00 107 VAL A CA 1
ATOM 812 C C . VAL A 1 107 ? -5.387 1.503 -9.498 1.00 98.00 107 VAL A C 1
ATOM 814 O O . VAL A 1 107 ? -6.414 1.034 -9.011 1.00 98.00 107 VAL A O 1
ATOM 817 N N . VAL A 1 108 ? -4.239 0.821 -9.528 1.00 98.06 108 VAL A N 1
ATOM 818 C CA . VAL A 1 108 ? -4.092 -0.531 -8.962 1.00 98.06 108 VAL A CA 1
ATOM 819 C C . VAL A 1 108 ? -4.369 -0.532 -7.456 1.00 98.06 108 VAL A C 1
ATOM 821 O O . VAL A 1 108 ? -5.143 -1.361 -6.977 1.00 98.06 108 VAL A O 1
ATOM 824 N N . GLY A 1 109 ? -3.785 0.413 -6.716 1.00 98.12 109 GLY A N 1
ATOM 825 C CA . GLY A 1 109 ? -3.975 0.522 -5.271 1.00 98.12 109 GLY A CA 1
ATOM 826 C C . GLY A 1 109 ? -5.420 0.827 -4.872 1.00 98.12 109 GLY A C 1
ATOM 827 O O . GLY A 1 109 ? -5.950 0.190 -3.963 1.00 98.12 109 GLY A O 1
ATOM 828 N N . PHE A 1 110 ? -6.092 1.740 -5.578 1.00 97.38 110 PHE A N 1
ATOM 829 C CA . PHE A 1 110 ? -7.497 2.067 -5.325 1.00 97.38 110 PHE A CA 1
ATOM 830 C C . PHE A 1 110 ? -8.435 0.917 -5.672 1.00 97.38 110 PHE A C 1
ATOM 832 O O . PHE A 1 110 ? -9.318 0.609 -4.874 1.00 97.38 110 PHE A O 1
ATOM 839 N N . LYS A 1 111 ? -8.223 0.230 -6.802 1.00 97.44 111 LYS A N 1
ATOM 840 C CA . LYS A 1 111 ? -8.995 -0.977 -7.132 1.00 97.44 111 LYS A CA 1
ATOM 841 C C . LYS A 1 111 ? -8.867 -2.026 -6.039 1.00 97.44 111 LYS A C 1
ATOM 843 O O . LYS A 1 111 ? -9.876 -2.531 -5.566 1.00 97.44 111 LYS A O 1
ATOM 848 N N . PHE A 1 112 ? -7.651 -2.295 -5.567 1.00 97.44 112 PHE A N 1
ATOM 849 C CA . PHE A 1 112 ? -7.449 -3.229 -4.463 1.00 97.44 112 PHE A CA 1
ATOM 850 C C . PHE A 1 112 ? -8.163 -2.775 -3.181 1.00 97.44 112 PHE A C 1
ATOM 852 O O . PHE A 1 112 ? -8.850 -3.575 -2.546 1.00 97.44 112 PHE A O 1
ATOM 859 N N . ALA A 1 113 ? -8.048 -1.496 -2.815 1.00 95.81 113 ALA A N 1
ATOM 860 C CA . ALA A 1 113 ? -8.721 -0.947 -1.641 1.00 95.81 113 ALA A CA 1
ATOM 861 C C . ALA A 1 113 ? -10.250 -1.123 -1.715 1.00 95.81 113 ALA A C 1
ATOM 863 O O . ALA A 1 113 ? -10.865 -1.573 -0.753 1.00 95.81 113 ALA A O 1
ATOM 864 N N . ILE A 1 114 ? -10.863 -0.835 -2.861 1.00 94.00 114 ILE A N 1
ATOM 865 C CA . ILE A 1 114 ? -12.316 -0.940 -3.042 1.00 94.00 114 ILE A CA 1
ATOM 866 C C . ILE A 1 114 ? -12.749 -2.410 -3.131 1.00 94.00 114 ILE A C 1
ATOM 868 O O . ILE A 1 114 ? -13.619 -2.853 -2.388 1.00 94.00 114 ILE A O 1
ATOM 872 N N . GLU A 1 115 ? -12.122 -3.197 -4.003 1.00 95.25 115 GLU A N 1
ATOM 873 C CA . GLU A 1 115 ? -12.577 -4.553 -4.336 1.00 95.25 115 GLU A CA 1
ATOM 874 C C . GLU A 1 115 ? -12.215 -5.588 -3.263 1.00 95.25 115 GLU A C 1
ATOM 876 O O . GLU A 1 115 ? -12.969 -6.534 -3.030 1.00 95.25 115 GLU A O 1
ATOM 881 N N . ARG A 1 116 ? -11.053 -5.444 -2.612 1.00 94.44 116 ARG A N 1
ATOM 882 C CA . ARG A 1 116 ? -10.545 -6.419 -1.629 1.00 94.44 116 ARG A CA 1
ATOM 883 C C . ARG A 1 116 ? -10.720 -5.958 -0.196 1.00 94.44 116 ARG A C 1
ATOM 885 O O . ARG A 1 116 ? -11.007 -6.788 0.661 1.00 94.44 116 ARG A O 1
ATOM 892 N N . LEU A 1 117 ? -10.558 -4.660 0.061 1.00 91.88 117 LEU A N 1
ATOM 893 C CA . LEU A 1 117 ? -10.678 -4.106 1.412 1.00 91.88 117 LEU A CA 1
ATOM 894 C C . LEU A 1 117 ? -12.046 -3.472 1.683 1.00 91.88 117 LEU A C 1
ATOM 896 O O . LEU A 1 117 ? -12.285 -3.071 2.817 1.00 91.88 117 LEU A O 1
ATOM 900 N N . ARG A 1 118 ? -12.941 -3.428 0.682 1.00 88.88 118 ARG A N 1
ATOM 901 C CA . ARG A 1 118 ? -14.283 -2.826 0.775 1.00 88.88 118 ARG A CA 1
ATOM 902 C C . ARG A 1 118 ? -14.246 -1.359 1.216 1.00 88.88 118 ARG A C 1
ATOM 904 O O . ARG A 1 118 ? -15.144 -0.885 1.903 1.00 88.88 118 ARG A O 1
ATOM 911 N N . ALA A 1 119 ? -13.197 -0.635 0.831 1.00 85.44 119 ALA A N 1
ATOM 912 C CA . ALA A 1 119 ? -13.068 0.779 1.149 1.00 85.44 119 ALA A CA 1
ATOM 913 C C . ALA A 1 119 ? -14.190 1.588 0.475 1.00 85.44 119 ALA A C 1
ATOM 915 O O . ALA A 1 119 ? -14.342 1.535 -0.745 1.00 85.44 119 ALA A O 1
ATOM 916 N N . GLY A 1 120 ? -14.933 2.364 1.270 1.00 71.38 120 GLY A N 1
ATOM 917 C CA . GLY A 1 120 ? -15.997 3.246 0.776 1.00 71.38 120 GLY A CA 1
ATOM 918 C C . GLY A 1 120 ? -17.336 2.562 0.477 1.00 71.38 120 GLY A C 1
ATOM 919 O O . GLY A 1 120 ? -18.165 3.182 -0.187 1.00 71.38 120 GLY A O 1
ATOM 920 N N . VAL A 1 121 ? -17.540 1.325 0.946 1.00 62.41 121 VAL A N 1
ATOM 921 C CA . VAL A 1 121 ? -18.780 0.542 0.773 1.00 62.41 121 VAL A CA 1
ATOM 922 C C . VAL A 1 1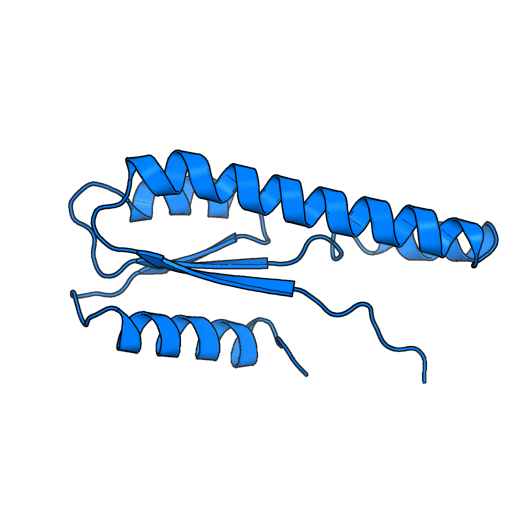21 ? -19.470 0.304 2.111 1.00 62.41 121 VAL A C 1
ATOM 924 O O . VAL A 1 121 ? -18.751 0.052 3.104 1.00 62.41 121 VAL A O 1
#

Solvent-accessible surface area (backbone atoms only — not comparable to full-atom values): 6967 Å² total; per-residue (Å²): 133,84,80,72,81,82,68,49,72,48,71,44,62,45,64,71,40,41,75,55,52,71,53,47,52,61,51,51,52,52,53,28,41,52,50,29,52,52,53,45,59,57,47,54,76,73,42,61,76,81,60,48,66,68,60,64,74,70,56,93,78,60,36,45,36,38,36,36,21,30,36,50,34,89,80,47,28,58,56,59,52,51,58,44,40,76,76,33,91,49,38,44,80,46,77,41,94,52,72,70,56,70,71,55,32,45,53,53,36,50,49,45,38,38,78,73,66,47,48,94,113

Foldseek 3Di:
DDDDPQAAEAEAEDAQCQVVLLPPVVVLQVVLVVVQVVVVVVVPVVDDDVVNVVVPVPPDRRRHAYEYEYQQHPPCNQVSQVVVVVVDVRRHYHYDPHRPDDVVSVVVRVCCCCVPVVRPD

Secondary structure (DSSP, 8-state):
--PPP---EEEEEESS-HHHHHHHHHHHHHHHHHHHHHHHHHHHHHS-HHHHHHHHTT-STTS-EEEEEE---TTSHHHHHHHHHHH-TTEEEEE-SS---HHHHHHHHHHHHHHTT-TT-

Nearest PDB structures (foldseek):
  8viw-assembly1_A  TM=9.176E-01  e=5.075E-03  Pasteurella multocida
  8vh8-assembly4_D  TM=8.854E-01  e=4.170E-03  Pasteurella multocida
  8vh8-assembly2_B  TM=8.899E-01  e=7.516E-03  Pasteurella multocida
  8vh8-assembly1_A  TM=8.870E-01  e=1.043E-02  Pasteurella multocida
  8vh8-assembly3_C  TM=8.394E-01  e=1.544E-02  Pasteurella multocida

Radius of gyration: 16.48 Å; Cα contacts (8 Å, |Δi|>4): 157; chains: 1; bounding box: 46×19×46 Å

Mean predicted aligned error: 6.92 Å